Protein AF-A0A838KK24-F1 (afdb_monomer)

Structure (mmCIF, N/CA/C/O backbone):
data_AF-A0A838KK24-F1
#
_entry.id   AF-A0A838KK24-F1
#
loop_
_atom_site.group_PDB
_atom_site.id
_atom_site.type_symbol
_atom_site.label_atom_id
_atom_site.label_alt_id
_atom_site.label_comp_id
_atom_site.label_asym_id
_atom_site.label_entity_id
_atom_site.label_seq_id
_atom_site.pdbx_PDB_ins_code
_atom_site.Cartn_x
_atom_site.Cartn_y
_atom_site.Cartn_z
_atom_site.occupancy
_atom_site.B_iso_or_equiv
_atom_site.auth_seq_id
_atom_site.auth_comp_id
_atom_site.auth_asym_id
_atom_site.auth_atom_id
_atom_site.pdbx_PDB_model_num
ATOM 1 N N . VAL A 1 1 ? 3.166 -9.590 -27.066 1.00 57.69 1 VAL A N 1
ATOM 2 C CA . VAL A 1 1 ? 1.761 -9.631 -26.582 1.00 57.69 1 VAL A CA 1
ATOM 3 C C . VAL A 1 1 ? 1.652 -10.388 -25.255 1.00 57.69 1 VAL A C 1
ATOM 5 O O . VAL A 1 1 ? 1.017 -9.866 -24.346 1.00 57.69 1 VAL A O 1
ATOM 8 N N . GLU A 1 2 ? 2.365 -11.512 -25.090 1.00 58.69 2 GLU A N 1
ATOM 9 C CA . GLU A 1 2 ? 2.436 -12.333 -23.862 1.00 58.69 2 GLU A CA 1
ATOM 10 C C . GLU A 1 2 ? 2.624 -11.555 -22.546 1.00 58.69 2 GLU A C 1
ATOM 12 O O . GLU A 1 2 ? 1.791 -11.672 -21.659 1.00 58.69 2 GLU A O 1
ATOM 17 N N . ARG A 1 3 ? 3.645 -10.686 -22.419 1.00 59.12 3 ARG A N 1
ATOM 18 C CA . ARG A 1 3 ? 3.940 -9.960 -21.158 1.00 59.12 3 ARG A CA 1
ATOM 19 C C . ARG A 1 3 ? 2.826 -9.008 -20.689 1.00 59.12 3 ARG A C 1
ATOM 21 O O . ARG A 1 3 ? 2.764 -8.687 -19.508 1.00 59.12 3 ARG A O 1
ATOM 28 N N . ARG A 1 4 ? 1.924 -8.575 -21.583 1.00 64.00 4 ARG A N 1
ATOM 29 C CA . ARG A 1 4 ? 0.786 -7.703 -21.227 1.00 64.00 4 ARG A CA 1
ATOM 30 C C . ARG A 1 4 ? -0.375 -8.469 -20.584 1.00 64.00 4 ARG A C 1
ATOM 32 O O . ARG A 1 4 ? -1.156 -7.851 -19.870 1.00 64.00 4 ARG A O 1
ATOM 39 N N . ARG A 1 5 ? -0.512 -9.780 -20.822 1.00 75.12 5 ARG A N 1
ATOM 40 C CA . ARG A 1 5 ? -1.609 -10.585 -20.251 1.00 75.12 5 ARG A CA 1
ATOM 41 C C . ARG A 1 5 ? -1.475 -10.769 -18.729 1.00 75.12 5 ARG A C 1
ATOM 43 O O . ARG A 1 5 ? -2.447 -10.456 -18.047 1.00 75.12 5 ARG A O 1
ATOM 50 N N . PRO A 1 6 ? -0.310 -11.167 -18.176 1.00 81.88 6 PRO A N 1
ATOM 51 C CA . PRO A 1 6 ? -0.128 -11.300 -16.730 1.00 81.88 6 PRO A CA 1
ATOM 52 C C . PRO A 1 6 ? -0.362 -9.996 -15.964 1.00 81.88 6 PRO A C 1
ATOM 54 O O . PRO A 1 6 ? -1.043 -10.009 -14.946 1.00 81.88 6 PRO A O 1
ATOM 57 N N . ALA A 1 7 ? 0.137 -8.864 -16.475 1.00 82.88 7 ALA A N 1
ATOM 58 C CA . ALA A 1 7 ? -0.046 -7.562 -15.832 1.00 82.88 7 ALA A CA 1
ATOM 59 C C . ALA A 1 7 ? -1.527 -7.145 -15.769 1.00 82.88 7 ALA A C 1
ATOM 61 O O . ALA A 1 7 ? -1.998 -6.700 -14.727 1.00 82.88 7 ALA A O 1
ATOM 62 N N . ARG A 1 8 ? -2.288 -7.351 -16.855 1.00 87.50 8 ARG A N 1
ATOM 63 C CA . ARG A 1 8 ? -3.737 -7.086 -16.865 1.00 87.50 8 ARG A CA 1
ATOM 64 C C . ARG A 1 8 ? -4.506 -8.007 -15.929 1.00 87.50 8 ARG A C 1
ATOM 66 O O . ARG A 1 8 ? -5.441 -7.555 -15.287 1.00 87.50 8 ARG A O 1
ATOM 73 N N . LEU A 1 9 ? -4.124 -9.283 -15.864 1.00 92.81 9 LEU A N 1
ATOM 74 C CA . LEU A 1 9 ? -4.760 -10.237 -14.960 1.00 92.81 9 LEU A CA 1
ATOM 75 C C . LEU A 1 9 ? -4.520 -9.847 -13.496 1.00 92.81 9 LEU A C 1
ATOM 77 O O . LEU A 1 9 ? -5.454 -9.870 -12.702 1.00 92.81 9 LEU A O 1
ATOM 81 N N . ALA A 1 10 ? -3.290 -9.448 -13.160 1.00 92.75 10 ALA A N 1
ATOM 82 C CA . ALA A 1 10 ? -2.958 -8.956 -11.829 1.00 92.75 10 ALA A CA 1
ATOM 83 C C . ALA A 1 10 ? -3.774 -7.704 -11.480 1.00 92.75 10 ALA A C 1
ATOM 85 O O . ALA A 1 10 ? -4.374 -7.666 -10.411 1.00 92.75 10 ALA A O 1
ATOM 86 N N . GLN A 1 11 ? -3.867 -6.730 -12.393 1.00 95.31 11 GLN A N 1
ATOM 87 C CA . GLN A 1 11 ? -4.677 -5.531 -12.171 1.00 95.31 11 GLN A CA 1
ATOM 88 C C . GLN A 1 11 ? -6.161 -5.867 -11.978 1.00 95.31 11 GLN A C 1
ATOM 90 O O . GLN A 1 11 ? -6.748 -5.457 -10.987 1.00 95.31 11 GLN A O 1
ATOM 95 N N . ALA A 1 12 ? -6.743 -6.699 -12.847 1.00 96.44 12 ALA A N 1
ATOM 96 C CA . ALA A 1 12 ? -8.143 -7.104 -12.730 1.00 96.44 12 ALA A CA 1
ATOM 97 C C . ALA A 1 12 ? -8.442 -7.802 -11.391 1.00 96.44 12 ALA A C 1
ATOM 99 O O . ALA A 1 12 ? -9.500 -7.595 -10.802 1.00 96.44 12 ALA A O 1
ATOM 100 N N . ALA A 1 13 ? -7.507 -8.609 -10.881 1.00 96.88 13 ALA A N 1
ATOM 101 C CA . ALA A 1 13 ? -7.646 -9.212 -9.560 1.00 96.88 13 ALA A CA 1
ATOM 102 C C . ALA A 1 13 ? -7.650 -8.153 -8.442 1.00 96.88 13 ALA A C 1
ATOM 104 O O . ALA A 1 13 ? -8.444 -8.265 -7.509 1.00 96.88 13 ALA A O 1
ATOM 105 N N . LEU A 1 14 ? -6.798 -7.125 -8.531 1.00 97.50 14 LEU A N 1
ATOM 106 C CA . LEU A 1 14 ? -6.774 -6.017 -7.569 1.00 97.50 14 LEU A CA 1
ATOM 107 C C . LEU A 1 14 ? -8.071 -5.199 -7.612 1.00 97.50 14 LEU A C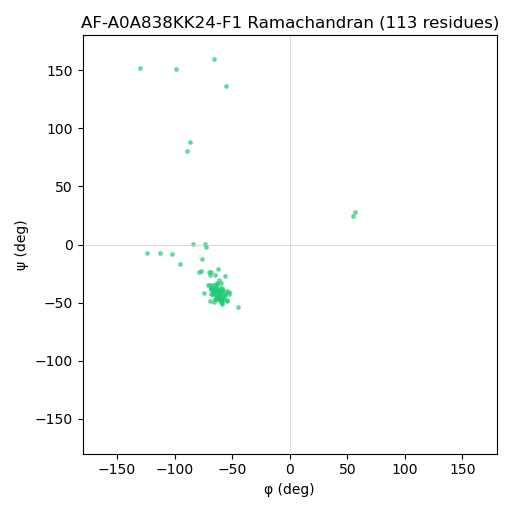 1
ATOM 109 O O . LEU A 1 14 ? -8.617 -4.892 -6.556 1.00 97.50 14 LEU A O 1
ATOM 113 N N . ASP A 1 15 ? -8.609 -4.937 -8.803 1.00 97.69 15 ASP A N 1
ATOM 114 C CA . ASP A 1 15 ? -9.859 -4.190 -8.987 1.00 97.69 15 ASP A CA 1
ATOM 115 C C . ASP A 1 15 ? -11.065 -4.937 -8.375 1.00 97.69 15 ASP A C 1
ATOM 117 O O . ASP A 1 15 ? -11.921 -4.346 -7.704 1.00 97.69 15 ASP A O 1
ATOM 121 N N . VAL A 1 16 ? -11.112 -6.266 -8.539 1.00 98.19 16 VAL A N 1
ATOM 122 C CA . VAL A 1 16 ? -12.116 -7.121 -7.883 1.00 98.19 16 VAL A CA 1
ATOM 123 C C . VAL A 1 16 ? -11.963 -7.063 -6.365 1.00 98.19 16 VAL A C 1
ATOM 125 O O . VAL A 1 16 ? -12.953 -6.887 -5.656 1.00 98.19 16 VAL A O 1
ATOM 128 N N . TRP A 1 17 ? -10.736 -7.170 -5.847 1.00 97.56 17 TRP A N 1
ATOM 129 C CA . TRP A 1 17 ? -10.493 -7.074 -4.407 1.00 97.56 17 TRP A CA 1
ATOM 130 C C . TRP A 1 17 ? -10.884 -5.714 -3.834 1.00 97.56 17 TRP A C 1
ATOM 132 O O . TRP A 1 17 ? -11.469 -5.668 -2.753 1.00 97.56 17 TRP A O 1
ATOM 142 N N . GLN A 1 18 ? -10.630 -4.622 -4.554 1.00 97.38 18 GLN A N 1
ATOM 143 C CA . GLN A 1 18 ? -11.099 -3.298 -4.159 1.00 97.38 18 GLN A CA 1
ATOM 144 C C . GLN A 1 18 ? -12.626 -3.270 -4.036 1.00 97.38 18 GLN A C 1
ATOM 146 O O . GLN A 1 18 ? -13.147 -2.877 -2.995 1.00 97.38 18 GLN A O 1
ATOM 151 N N . SER A 1 19 ? -13.332 -3.790 -5.044 1.00 98.06 19 SER A N 1
ATOM 152 C CA . SER A 1 19 ? -14.799 -3.871 -5.039 1.00 98.06 19 SER A CA 1
ATOM 153 C C . SER A 1 19 ? -15.330 -4.688 -3.852 1.00 98.06 19 SER A C 1
ATOM 155 O O . SER A 1 19 ? -16.313 -4.311 -3.216 1.00 98.06 19 SER A O 1
ATOM 157 N N . VAL A 1 20 ? -14.659 -5.792 -3.502 1.00 97.25 20 VAL A N 1
ATOM 158 C CA . VAL A 1 20 ? -14.999 -6.596 -2.317 1.00 97.25 20 VAL A CA 1
ATOM 159 C C . VAL A 1 20 ? -14.827 -5.791 -1.027 1.00 97.25 20 VAL A C 1
ATOM 161 O O . VAL A 1 20 ? -15.707 -5.834 -0.167 1.00 97.25 20 VAL A O 1
ATOM 164 N N . LEU A 1 21 ? -13.728 -5.047 -0.876 1.00 96.81 21 LEU A N 1
ATOM 165 C CA . LEU A 1 21 ? -13.486 -4.218 0.311 1.00 96.81 21 LEU A CA 1
ATOM 166 C C . LEU A 1 21 ? -14.505 -3.078 0.431 1.00 96.81 21 LEU A C 1
ATOM 168 O O . LEU A 1 21 ? -14.974 -2.793 1.533 1.00 96.81 21 LEU A O 1
ATOM 172 N N . ASP A 1 22 ? -14.903 -2.482 -0.691 1.00 96.44 22 ASP A N 1
ATOM 173 C CA . ASP A 1 22 ? -15.924 -1.434 -0.726 1.00 96.44 22 ASP A CA 1
ATOM 174 C C . ASP A 1 22 ? -17.296 -1.966 -0.283 1.00 96.44 22 ASP A C 1
ATOM 176 O O . ASP A 1 22 ? -17.986 -1.325 0.510 1.00 96.44 22 ASP A O 1
ATOM 180 N N . LEU A 1 23 ? -17.664 -3.184 -0.696 1.00 96.69 23 LEU A N 1
ATOM 181 C CA . LEU A 1 23 ? -18.874 -3.856 -0.212 1.00 96.69 23 LEU A CA 1
ATOM 182 C C . LEU A 1 23 ? -18.798 -4.200 1.285 1.00 96.69 23 LEU A C 1
ATOM 184 O O . LEU A 1 23 ? -19.799 -4.103 1.999 1.00 96.69 23 LEU A O 1
ATOM 188 N N . GLN A 1 24 ? -17.618 -4.587 1.778 1.00 96.81 24 GLN A N 1
ATOM 189 C CA . GLN A 1 24 ? -17.412 -4.928 3.188 1.00 96.81 24 GLN A CA 1
ATOM 190 C C . GLN A 1 24 ? -17.519 -3.724 4.126 1.00 96.81 24 GLN A C 1
ATOM 192 O O . GLN A 1 24 ? -17.869 -3.930 5.288 1.00 96.81 24 GLN A O 1
ATOM 197 N N . LEU A 1 25 ? -17.301 -2.489 3.654 1.00 94.56 25 LEU A N 1
ATOM 198 C CA . LEU A 1 25 ? -17.468 -1.281 4.478 1.00 94.56 25 LEU A CA 1
ATOM 199 C C . LEU A 1 25 ? -18.864 -1.162 5.101 1.00 94.56 25 LEU A C 1
ATOM 201 O O . LEU A 1 25 ? -19.005 -0.573 6.168 1.00 94.56 25 LEU A O 1
ATOM 205 N N . ARG A 1 26 ? -19.896 -1.740 4.473 1.00 95.25 26 ARG A N 1
ATOM 206 C CA . ARG A 1 26 ? -21.257 -1.762 5.028 1.00 95.25 26 ARG A CA 1
ATOM 207 C C . ARG A 1 26 ? -21.401 -2.679 6.249 1.00 95.25 26 ARG A C 1
ATOM 209 O O . ARG A 1 26 ? -22.326 -2.498 7.035 1.00 95.25 26 ARG A O 1
ATOM 216 N N . TYR A 1 27 ? -20.526 -3.672 6.388 1.00 95.31 27 TYR A N 1
ATOM 217 C CA . TYR A 1 27 ? -20.689 -4.778 7.337 1.00 95.31 27 TYR A CA 1
ATOM 218 C C . TYR A 1 27 ? -19.511 -4.947 8.301 1.00 95.31 27 TYR A C 1
ATOM 220 O O . TYR A 1 27 ? -19.585 -5.776 9.207 1.00 95.31 27 TYR A O 1
ATOM 228 N N . ARG A 1 28 ? -18.416 -4.203 8.114 1.00 94.12 28 ARG A N 1
ATOM 229 C CA . ARG A 1 28 ? -17.210 -4.280 8.946 1.00 94.12 28 ARG A CA 1
ATOM 230 C C . ARG A 1 28 ? -16.761 -2.899 9.420 1.00 94.12 28 ARG A C 1
ATOM 232 O O . ARG A 1 28 ? -16.967 -1.920 8.705 1.00 94.12 28 ARG A O 1
ATOM 239 N N . PRO A 1 29 ? -16.095 -2.813 10.588 1.00 91.81 29 PRO A N 1
ATOM 240 C CA . PRO A 1 29 ? -15.487 -1.570 11.046 1.00 91.81 29 PRO A CA 1
ATOM 241 C C . PRO A 1 29 ? -14.510 -1.000 10.001 1.00 91.81 29 PRO A C 1
ATOM 243 O O . PRO A 1 29 ? -13.686 -1.761 9.481 1.00 91.81 29 PRO A O 1
ATOM 246 N N . PRO A 1 30 ? -14.527 0.322 9.735 1.00 92.56 30 PRO A N 1
ATOM 247 C CA . PRO A 1 30 ? -13.656 0.944 8.737 1.00 92.56 30 PRO A CA 1
ATOM 248 C C . PRO A 1 30 ? -12.170 0.623 8.925 1.00 92.56 30 PRO A C 1
ATOM 250 O O . PRO A 1 30 ? -11.494 0.297 7.957 1.00 92.56 30 PRO A O 1
ATOM 253 N N . ALA A 1 31 ? -11.682 0.606 10.169 1.00 89.38 31 ALA A N 1
ATOM 254 C CA . ALA A 1 31 ? -10.285 0.299 10.474 1.00 89.38 31 ALA A CA 1
ATOM 255 C C . ALA A 1 31 ? -9.856 -1.112 10.028 1.00 89.38 31 ALA A C 1
ATOM 257 O O . ALA A 1 31 ? -8.753 -1.290 9.518 1.00 89.38 31 ALA A O 1
ATOM 258 N N . GLN A 1 32 ? -10.737 -2.115 10.146 1.00 89.69 32 GLN A N 1
ATOM 259 C CA . GLN A 1 32 ? -10.440 -3.472 9.669 1.00 89.69 32 GLN A CA 1
ATOM 260 C C . GLN A 1 32 ? -10.354 -3.517 8.139 1.00 89.69 32 GLN A C 1
ATOM 262 O O . GLN A 1 32 ? -9.498 -4.203 7.579 1.00 89.69 32 GLN A O 1
ATOM 267 N N . VAL A 1 33 ? -11.226 -2.770 7.456 1.00 95.19 33 VAL A N 1
ATOM 268 C CA . VAL A 1 33 ? -11.182 -2.644 5.993 1.00 95.19 33 VAL A CA 1
ATOM 269 C C . VAL A 1 33 ? -9.937 -1.874 5.552 1.00 95.19 33 VAL A C 1
ATOM 271 O O . VAL A 1 33 ? -9.320 -2.231 4.552 1.00 95.19 33 VAL A O 1
ATOM 274 N N . ASP A 1 34 ? -9.516 -0.865 6.309 1.00 95.31 34 ASP A N 1
ATOM 275 C CA . ASP A 1 34 ? -8.340 -0.060 5.987 1.00 95.31 34 ASP A CA 1
ATOM 276 C C . ASP A 1 34 ? -7.025 -0.845 6.133 1.00 95.31 34 ASP A C 1
ATOM 278 O O . ASP A 1 34 ? -6.151 -0.712 5.278 1.00 95.31 34 ASP A O 1
ATOM 282 N N . VAL A 1 35 ? -6.904 -1.764 7.100 1.00 93.44 35 VAL A N 1
ATOM 283 C CA . VAL A 1 35 ? -5.768 -2.713 7.156 1.00 93.44 35 VAL A CA 1
ATOM 284 C C . VAL A 1 35 ? -5.735 -3.613 5.912 1.00 93.44 35 VAL A C 1
ATOM 286 O O . VAL A 1 35 ? -4.680 -3.822 5.308 1.00 93.44 35 VAL A O 1
ATOM 289 N N . ALA A 1 36 ? -6.893 -4.106 5.464 1.00 95.12 36 ALA A N 1
ATOM 290 C CA . ALA A 1 36 ? -6.976 -4.891 4.234 1.00 95.12 36 ALA A CA 1
ATOM 291 C C . ALA A 1 36 ? -6.655 -4.051 2.980 1.00 95.12 36 ALA A C 1
ATOM 293 O O . ALA A 1 36 ? -6.011 -4.547 2.051 1.00 95.12 36 ALA A O 1
ATOM 294 N N . ARG A 1 37 ? -7.031 -2.765 2.964 1.00 97.19 37 ARG A N 1
ATOM 295 C CA . ARG A 1 37 ? -6.649 -1.821 1.903 1.00 97.19 37 ARG A CA 1
ATOM 296 C C . 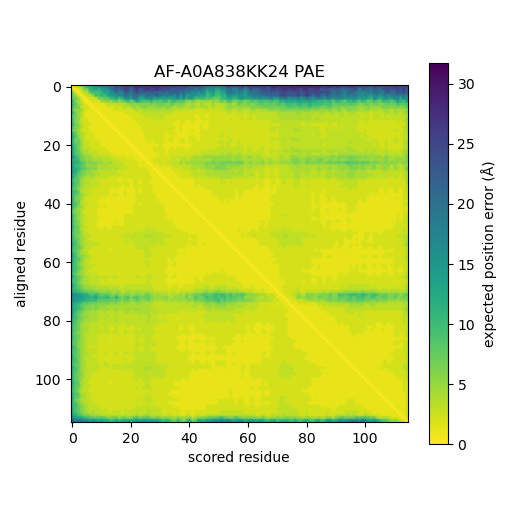ARG A 1 37 ? -5.151 -1.524 1.907 1.00 97.19 37 ARG A C 1
ATOM 298 O O . ARG A 1 37 ? -4.579 -1.472 0.823 1.00 97.19 37 ARG A O 1
ATOM 305 N N . LEU A 1 38 ? -4.495 -1.405 3.067 1.00 96.69 38 LEU A N 1
ATOM 306 C CA . LEU A 1 38 ? -3.027 -1.321 3.129 1.00 96.69 38 LEU A CA 1
ATOM 307 C C . LEU A 1 38 ? -2.404 -2.519 2.410 1.00 96.69 38 LEU A C 1
ATOM 309 O O . LEU A 1 38 ? -1.564 -2.343 1.528 1.00 96.69 38 LEU A O 1
ATOM 313 N N . HIS A 1 39 ? -2.869 -3.736 2.711 1.00 97.06 39 HIS A N 1
ATOM 314 C CA . HIS A 1 39 ? -2.378 -4.936 2.038 1.00 97.06 39 HIS A CA 1
ATOM 315 C C . HIS A 1 39 ? -2.627 -4.889 0.522 1.00 97.06 39 HIS A C 1
ATOM 317 O O . HIS A 1 39 ? -1.698 -5.146 -0.246 1.00 97.06 39 HIS A O 1
ATOM 323 N N . LEU A 1 40 ? -3.831 -4.514 0.075 1.00 97.94 40 LEU A N 1
ATOM 324 C CA . LEU A 1 40 ? -4.153 -4.360 -1.349 1.00 97.94 40 LEU A CA 1
ATOM 325 C C . LEU A 1 40 ? -3.175 -3.407 -2.054 1.00 97.94 40 LEU A C 1
ATOM 327 O O . LEU A 1 40 ? -2.608 -3.754 -3.092 1.00 97.94 40 LEU A O 1
ATOM 331 N N . TRP A 1 41 ? -2.913 -2.244 -1.461 1.00 98.44 41 TRP A N 1
ATOM 332 C CA . TRP A 1 41 ? -2.025 -1.242 -2.045 1.00 98.44 41 TRP A CA 1
ATOM 333 C C . TRP A 1 41 ? -0.553 -1.668 -2.063 1.00 98.44 41 TRP A C 1
ATOM 335 O O . TRP A 1 41 ? 0.166 -1.297 -2.991 1.00 98.44 41 TRP A O 1
ATOM 345 N N . THR A 1 42 ? -0.106 -2.543 -1.149 1.00 98.50 42 THR A N 1
ATOM 346 C CA . THR A 1 42 ? 1.220 -3.176 -1.296 1.00 98.50 42 THR A CA 1
ATOM 347 C C . THR A 1 42 ? 1.309 -4.053 -2.546 1.00 98.50 42 THR A C 1
ATOM 349 O O . THR A 1 42 ? 2.357 -4.104 -3.190 1.00 98.50 42 THR A O 1
ATOM 352 N N . GLN A 1 43 ? 0.217 -4.720 -2.934 1.00 98.31 43 GLN A N 1
ATOM 353 C CA . GLN A 1 43 ? 0.178 -5.524 -4.156 1.00 98.31 43 GLN A CA 1
ATOM 354 C C . GLN A 1 43 ? 0.110 -4.637 -5.402 1.00 98.31 43 GLN A C 1
ATOM 356 O O . GLN A 1 43 ? 0.843 -4.886 -6.360 1.00 98.31 43 GLN A O 1
ATOM 361 N N . GLN A 1 44 ? -0.691 -3.567 -5.363 1.00 98.50 44 GLN A N 1
ATOM 362 C CA . GLN A 1 44 ? -0.757 -2.568 -6.433 1.00 98.50 44 GLN A CA 1
ATOM 363 C C . GLN A 1 44 ? 0.620 -1.953 -6.712 1.00 98.50 44 GLN A C 1
ATOM 365 O O . GLN A 1 44 ? 1.055 -1.925 -7.862 1.00 98.50 44 GLN A O 1
ATOM 370 N N . LEU A 1 45 ? 1.353 -1.545 -5.669 1.00 98.56 45 LEU A N 1
ATOM 371 C CA . LEU A 1 45 ? 2.707 -1.002 -5.809 1.00 98.56 45 LEU A CA 1
ATOM 372 C C . LEU A 1 45 ? 3.634 -1.988 -6.532 1.00 98.56 45 LEU A C 1
ATOM 374 O O . LEU A 1 45 ? 4.356 -1.600 -7.448 1.00 98.56 45 LEU A O 1
ATOM 378 N N . ARG A 1 46 ? 3.578 -3.280 -6.187 1.00 98.38 46 ARG A N 1
ATOM 379 C CA . ARG A 1 46 ? 4.391 -4.323 -6.837 1.00 98.38 46 ARG A CA 1
ATOM 380 C C . ARG A 1 46 ? 4.042 -4.504 -8.315 1.00 98.38 46 ARG A C 1
ATOM 382 O O . ARG A 1 46 ? 4.950 -4.675 -9.126 1.00 98.38 46 ARG A O 1
ATOM 389 N N . VAL A 1 47 ? 2.756 -4.456 -8.669 1.00 97.75 47 VAL A N 1
ATOM 390 C CA . VAL A 1 47 ? 2.302 -4.523 -10.069 1.00 97.75 47 VAL A CA 1
ATOM 391 C C . VAL A 1 47 ? 2.820 -3.321 -10.864 1.00 97.75 47 VAL A C 1
ATOM 393 O O . VAL A 1 47 ? 3.367 -3.502 -11.952 1.00 97.75 47 VAL A O 1
ATOM 396 N N . LEU A 1 48 ? 2.727 -2.115 -10.300 1.00 98.12 48 LEU A N 1
ATOM 397 C CA . LEU A 1 48 ? 3.195 -0.879 -10.937 1.00 98.12 48 LEU A CA 1
ATOM 398 C C . LEU A 1 48 ? 4.723 -0.853 -11.086 1.00 98.12 48 LEU A C 1
ATOM 400 O O . LEU A 1 48 ? 5.242 -0.520 -12.151 1.00 98.12 48 LEU A O 1
ATOM 404 N N . ALA A 1 49 ? 5.455 -1.306 -10.066 1.00 97.94 49 ALA A N 1
ATOM 405 C CA . ALA A 1 49 ? 6.909 -1.423 -10.115 1.00 97.94 49 ALA A CA 1
ATOM 406 C C . ALA A 1 49 ? 7.373 -2.420 -11.189 1.00 97.94 49 ALA A C 1
ATOM 408 O O . ALA A 1 49 ? 8.306 -2.125 -11.936 1.00 97.94 49 ALA A O 1
ATOM 409 N N . ALA A 1 50 ? 6.698 -3.569 -11.321 1.00 96.62 50 ALA A N 1
ATOM 410 C CA . ALA A 1 50 ? 6.977 -4.545 -12.378 1.00 96.62 50 ALA A CA 1
ATOM 411 C C . ALA A 1 50 ? 6.673 -4.005 -13.789 1.00 96.62 50 ALA A C 1
ATOM 413 O O . ALA A 1 50 ? 7.276 -4.450 -14.766 1.00 96.62 50 ALA A O 1
ATOM 414 N N . ALA A 1 51 ? 5.758 -3.039 -13.900 1.00 95.69 51 ALA A N 1
ATOM 415 C CA . ALA A 1 51 ? 5.462 -2.319 -15.135 1.00 95.69 51 ALA A CA 1
ATOM 416 C C . ALA A 1 51 ? 6.415 -1.137 -15.404 1.00 95.69 51 ALA A C 1
ATOM 418 O O . ALA A 1 51 ? 6.267 -0.473 -16.428 1.00 95.69 51 ALA A O 1
ATOM 419 N N . HIS A 1 52 ? 7.391 -0.885 -14.522 1.00 96.31 52 HIS A N 1
ATOM 420 C CA . HIS A 1 52 ? 8.265 0.293 -14.543 1.00 96.31 52 HIS A CA 1
ATOM 421 C C . HIS A 1 52 ? 7.507 1.634 -14.505 1.00 96.31 52 HIS A C 1
ATOM 423 O O . HIS A 1 52 ? 8.006 2.651 -14.988 1.00 96.31 52 HIS A O 1
ATOM 429 N N . ASP A 1 53 ? 6.313 1.650 -13.912 1.00 97.56 53 ASP A N 1
ATOM 430 C CA . ASP A 1 53 ? 5.489 2.849 -13.783 1.00 97.56 53 ASP A CA 1
ATOM 431 C C . ASP A 1 53 ? 5.864 3.626 -12.515 1.00 97.56 53 ASP A C 1
ATOM 433 O O . ASP A 1 53 ? 5.303 3.414 -11.440 1.00 97.56 53 ASP A O 1
ATOM 437 N N . LEU A 1 54 ? 6.847 4.525 -12.635 1.00 97.94 54 LEU A N 1
ATOM 438 C CA . LEU A 1 54 ? 7.284 5.369 -11.519 1.00 97.94 54 LEU A CA 1
ATOM 439 C C . LEU A 1 54 ? 6.150 6.265 -10.999 1.00 97.94 54 LEU A C 1
ATOM 441 O O . LEU A 1 54 ? 6.007 6.403 -9.789 1.00 97.94 54 LEU A O 1
ATOM 445 N N . GLY A 1 55 ? 5.335 6.844 -11.887 1.00 98.31 55 GLY A N 1
ATOM 446 C CA . GLY A 1 55 ? 4.224 7.711 -11.487 1.00 98.31 55 GLY A CA 1
ATOM 447 C C . GLY A 1 55 ? 3.179 6.945 -10.678 1.00 98.31 55 GLY A C 1
ATOM 448 O O . GLY A 1 55 ? 2.776 7.387 -9.600 1.00 98.31 55 GLY A O 1
ATOM 449 N N . GLY A 1 56 ? 2.814 5.753 -11.152 1.00 98.19 56 GLY A N 1
ATOM 450 C CA . GLY A 1 56 ? 1.943 4.835 -10.431 1.00 98.19 56 GLY A CA 1
ATOM 451 C C . GLY A 1 56 ? 2.529 4.402 -9.086 1.00 98.19 56 GLY A C 1
ATOM 452 O O . GLY A 1 56 ? 1.825 4.429 -8.078 1.00 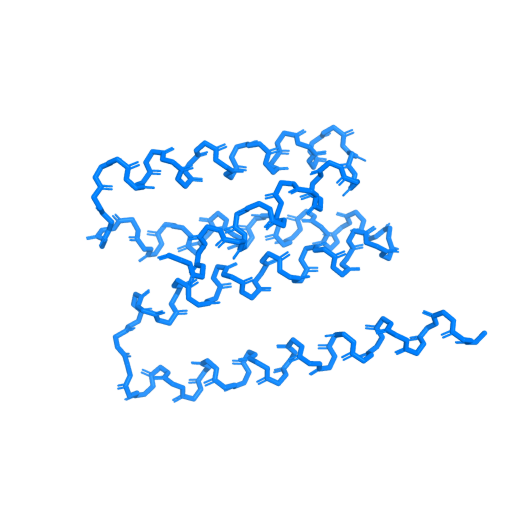98.19 56 GLY A O 1
ATOM 453 N N . VAL A 1 57 ? 3.812 4.033 -9.035 1.00 98.62 57 VAL A N 1
ATOM 454 C CA . VAL A 1 57 ? 4.483 3.639 -7.784 1.00 98.62 57 VAL A CA 1
ATOM 455 C C . VAL A 1 57 ? 4.482 4.780 -6.763 1.00 98.62 57 VAL A C 1
ATOM 457 O O . VAL A 1 57 ? 4.163 4.538 -5.599 1.00 98.62 57 VAL A O 1
ATOM 460 N N . THR A 1 58 ? 4.763 6.015 -7.183 1.00 98.56 58 THR A N 1
ATOM 461 C CA . THR A 1 58 ? 4.684 7.196 -6.310 1.00 98.56 58 THR A CA 1
ATOM 462 C C . THR A 1 58 ? 3.267 7.401 -5.775 1.00 98.56 58 THR A C 1
ATOM 464 O O . THR A 1 58 ? 3.088 7.591 -4.573 1.00 98.56 58 THR A O 1
ATOM 467 N N . GLY A 1 59 ? 2.247 7.295 -6.635 1.00 98.50 59 GLY A N 1
ATOM 468 C CA . GLY A 1 59 ? 0.844 7.392 -6.219 1.00 98.50 59 GLY A CA 1
ATOM 469 C C . GLY A 1 59 ? 0.423 6.286 -5.244 1.00 98.50 59 GLY A C 1
ATOM 470 O O . GLY A 1 59 ? -0.260 6.552 -4.253 1.00 98.50 59 GLY A O 1
ATOM 471 N N . ALA A 1 60 ? 0.874 5.051 -5.472 1.00 98.50 60 ALA A N 1
ATOM 472 C CA . ALA A 1 60 ? 0.628 3.933 -4.567 1.00 98.50 60 ALA A CA 1
ATOM 473 C C . ALA A 1 60 ? 1.314 4.129 -3.205 1.00 98.50 60 ALA A C 1
ATOM 475 O O . ALA A 1 60 ? 0.702 3.854 -2.174 1.00 98.50 60 ALA A O 1
ATOM 476 N N . GLY A 1 61 ? 2.548 4.645 -3.188 1.00 98.50 61 GLY A N 1
ATOM 477 C CA . GLY A 1 61 ? 3.262 5.006 -1.960 1.00 98.50 61 GLY A CA 1
ATOM 478 C C . GLY A 1 61 ? 2.515 6.060 -1.141 1.00 98.50 61 GLY A C 1
ATOM 479 O O . GLY A 1 61 ? 2.244 5.836 0.035 1.00 98.50 61 GLY A O 1
ATOM 480 N N . ALA A 1 62 ? 2.088 7.153 -1.779 1.00 98.38 62 ALA A N 1
ATOM 481 C CA . ALA A 1 62 ? 1.280 8.185 -1.123 1.00 98.38 62 ALA A CA 1
ATOM 482 C C . ALA A 1 62 ? -0.051 7.630 -0.583 1.00 98.38 62 ALA A C 1
ATOM 484 O O . ALA A 1 62 ? -0.465 7.951 0.529 1.00 98.38 62 ALA A O 1
ATOM 485 N N . THR A 1 63 ? -0.700 6.736 -1.334 1.00 98.38 63 THR A N 1
ATOM 486 C CA . THR A 1 63 ? -1.952 6.107 -0.890 1.00 98.38 63 THR A CA 1
ATOM 487 C C . THR A 1 63 ? -1.750 5.223 0.345 1.00 98.38 63 THR A C 1
ATOM 489 O O . THR A 1 63 ? -2.597 5.219 1.238 1.00 98.38 63 THR A O 1
ATOM 492 N N . LEU A 1 64 ? -0.625 4.505 0.444 1.00 98.31 64 LEU A N 1
ATOM 493 C CA . LEU A 1 64 ? -0.283 3.735 1.645 1.00 98.31 64 LEU A CA 1
ATOM 494 C C . LEU A 1 64 ? -0.131 4.639 2.879 1.00 98.31 64 LEU A C 1
ATOM 496 O O . LEU A 1 64 ? -0.648 4.297 3.942 1.00 98.31 64 LEU A O 1
ATOM 500 N N . GLU A 1 65 ? 0.523 5.795 2.737 1.00 97.50 65 GLU A N 1
ATOM 501 C CA . GLU A 1 65 ? 0.663 6.774 3.825 1.00 97.50 65 GLU A CA 1
ATOM 502 C C . GLU A 1 65 ? -0.703 7.327 4.267 1.00 97.50 65 GLU A C 1
ATOM 504 O O . GLU A 1 65 ? -1.007 7.342 5.460 1.00 97.50 65 GLU A O 1
ATOM 509 N N . TRP A 1 66 ? -1.584 7.666 3.319 1.00 97.44 66 TRP A N 1
ATOM 510 C CA . TRP A 1 66 ? -2.940 8.135 3.632 1.00 97.44 66 TRP A CA 1
ATOM 511 C C . TRP A 1 66 ? -3.796 7.093 4.355 1.00 97.44 66 TRP A C 1
ATOM 513 O O . TRP A 1 66 ? -4.566 7.433 5.254 1.00 97.44 66 TRP A O 1
ATOM 523 N N . ILE A 1 67 ? -3.697 5.813 3.983 1.00 96.06 67 ILE A N 1
ATOM 524 C CA . ILE A 1 67 ? -4.443 4.758 4.685 1.00 96.06 67 ILE A CA 1
ATOM 525 C C . ILE A 1 67 ? -3.854 4.523 6.083 1.00 96.06 67 ILE A C 1
ATOM 527 O O . ILE A 1 67 ? -4.613 4.291 7.025 1.00 96.06 67 ILE A O 1
ATOM 531 N N . ARG A 1 68 ? -2.531 4.642 6.260 1.00 95.38 68 ARG A N 1
ATOM 532 C CA . ARG A 1 68 ? -1.889 4.556 7.582 1.00 95.38 68 ARG A CA 1
ATOM 533 C C . ARG A 1 68 ? -2.458 5.577 8.566 1.00 95.38 68 ARG A C 1
ATOM 535 O O . ARG A 1 68 ? -2.727 5.228 9.718 1.00 95.38 68 ARG A O 1
ATOM 542 N N . ASP A 1 69 ? -2.702 6.807 8.126 1.00 94.31 69 ASP A N 1
ATOM 543 C CA . ASP A 1 69 ? -3.283 7.843 8.991 1.00 94.31 69 ASP A CA 1
ATOM 544 C C . ASP A 1 69 ? -4.682 7.457 9.496 1.00 94.31 69 ASP A C 1
ATOM 546 O O . ASP A 1 69 ? -5.052 7.766 10.628 1.00 94.31 69 ASP A O 1
ATOM 550 N N . ARG A 1 70 ? -5.433 6.681 8.707 1.00 93.19 70 ARG A N 1
ATOM 551 C CA . ARG A 1 70 ? -6.777 6.203 9.064 1.00 93.19 70 ARG A CA 1
ATOM 552 C C . ARG A 1 70 ? -6.782 5.042 10.059 1.00 93.19 70 ARG A C 1
ATOM 554 O O . ARG A 1 70 ? -7.784 4.853 10.744 1.00 93.19 7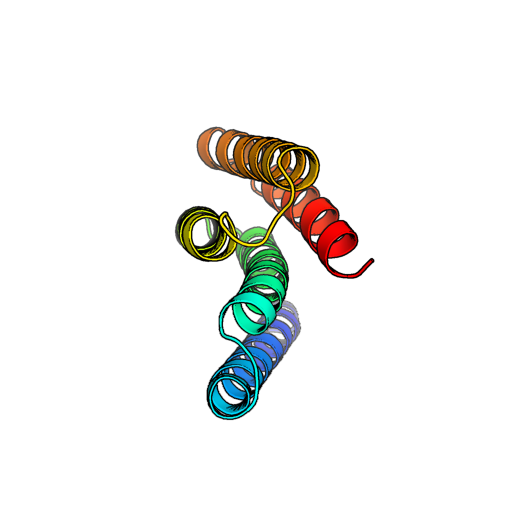0 ARG A O 1
ATOM 561 N N . VAL A 1 71 ? -5.691 4.278 10.162 1.00 90.62 71 VAL A N 1
ATOM 562 C CA . VAL A 1 71 ? -5.580 3.134 11.096 1.00 90.62 71 VAL A CA 1
ATOM 563 C C . VAL A 1 71 ? -4.769 3.446 12.353 1.00 90.62 71 VAL A C 1
ATOM 565 O O . VAL A 1 71 ? -4.774 2.656 13.293 1.00 90.62 71 VAL A O 1
ATOM 568 N N . THR A 1 72 ? -4.123 4.611 12.417 1.00 83.38 72 THR A N 1
ATOM 569 C CA . THR A 1 72 ? -3.234 5.014 13.519 1.00 83.38 72 THR A CA 1
ATOM 570 C C . THR A 1 72 ? -3.884 4.894 14.905 1.00 83.38 72 THR A C 1
ATOM 572 O O . THR A 1 72 ? -3.271 4.356 15.818 1.00 83.38 72 THR A O 1
ATOM 575 N N . GLY A 1 73 ? -5.147 5.302 15.065 1.00 83.62 73 GLY A N 1
ATOM 576 C CA . GLY A 1 73 ? -5.856 5.216 16.353 1.00 83.62 73 GLY A CA 1
ATOM 577 C C . GLY A 1 73 ? -6.277 3.803 16.780 1.00 83.62 73 GLY A C 1
ATOM 578 O O . GLY A 1 73 ? -6.877 3.644 17.838 1.00 83.62 73 GLY A O 1
ATOM 579 N N . THR A 1 74 ? -6.010 2.789 15.955 1.00 86.62 74 THR A N 1
ATOM 580 C CA . THR A 1 74 ? -6.408 1.391 16.204 1.00 86.62 74 THR A CA 1
ATOM 581 C C . THR A 1 74 ? -5.235 0.450 16.449 1.00 86.62 74 THR A C 1
ATOM 583 O O . THR A 1 74 ? -5.451 -0.703 16.809 1.00 86.62 74 THR A O 1
ATOM 586 N N . LEU A 1 75 ? -4.010 0.942 16.268 1.00 89.62 75 LEU A N 1
ATOM 587 C CA . LEU A 1 75 ? -2.776 0.195 16.471 1.00 89.62 75 LEU A CA 1
ATOM 588 C C . LEU A 1 75 ? -2.184 0.517 17.844 1.00 89.62 75 LEU A C 1
ATOM 590 O O . LEU A 1 75 ? -2.330 1.625 18.362 1.00 89.62 75 LEU A O 1
ATOM 594 N N . THR A 1 76 ? -1.459 -0.435 18.422 1.00 93.19 76 THR A N 1
ATOM 595 C CA . THR A 1 76 ? -0.563 -0.132 19.540 1.00 93.19 76 THR A CA 1
ATOM 596 C C . THR A 1 76 ? 0.581 0.776 19.078 1.00 93.19 76 THR A C 1
ATOM 598 O O . THR A 1 76 ? 0.937 0.813 17.899 1.00 93.19 76 THR A O 1
ATOM 601 N N . VAL A 1 77 ? 1.226 1.472 20.020 1.00 93.81 77 VAL A N 1
ATOM 602 C CA . VAL A 1 77 ? 2.385 2.337 19.723 1.00 93.81 77 VAL A CA 1
ATOM 603 C C . VAL A 1 77 ? 3.492 1.567 18.990 1.00 93.81 77 VAL A C 1
ATOM 605 O O . VAL A 1 77 ? 4.084 2.087 18.048 1.00 93.81 77 VAL A O 1
ATOM 608 N N . ALA A 1 78 ? 3.747 0.316 19.384 1.00 94.44 78 ALA A N 1
ATOM 609 C CA . ALA A 1 78 ? 4.765 -0.524 18.757 1.00 94.44 78 ALA A CA 1
ATOM 610 C C . ALA A 1 78 ? 4.396 -0.907 17.311 1.00 94.44 78 ALA A C 1
ATOM 612 O O . ALA A 1 78 ? 5.243 -0.848 16.421 1.00 94.44 78 ALA A O 1
ATOM 613 N N . GLU A 1 79 ? 3.134 -1.260 17.056 1.00 93.25 79 GLU A N 1
ATOM 614 C CA . GLU A 1 79 ? 2.650 -1.568 15.703 1.00 93.25 79 GLU A CA 1
ATOM 615 C C . GLU A 1 79 ? 2.675 -0.340 14.795 1.00 93.25 79 GLU A C 1
ATOM 617 O O . GLU A 1 79 ? 3.063 -0.442 13.631 1.00 93.25 79 GLU A O 1
ATOM 622 N N . GLN A 1 80 ? 2.315 0.827 15.331 1.00 94.00 80 GLN A N 1
ATOM 623 C CA . GLN A 1 80 ? 2.390 2.082 14.597 1.00 94.00 80 GLN A CA 1
ATOM 624 C C . GLN A 1 80 ? 3.840 2.416 14.215 1.00 94.00 80 GLN A C 1
ATOM 626 O O . GLN A 1 80 ? 4.109 2.750 13.064 1.00 94.00 80 GLN A O 1
ATOM 631 N N . GLN A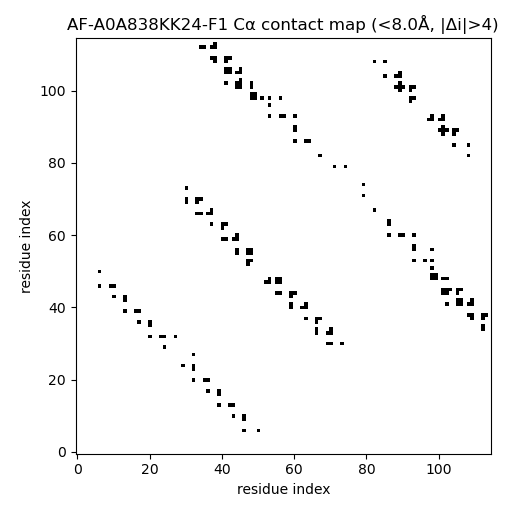 1 81 ? 4.790 2.271 15.143 1.00 95.44 81 GLN A N 1
ATOM 632 C CA . GLN A 1 81 ? 6.211 2.509 14.871 1.00 95.44 81 GLN A CA 1
ATOM 633 C C . GLN A 1 81 ? 6.784 1.546 13.817 1.00 95.44 81 GLN A C 1
ATOM 635 O O . GLN A 1 81 ? 7.560 1.977 12.960 1.00 95.44 81 GLN A O 1
ATOM 640 N N . ASP A 1 82 ? 6.398 0.265 13.850 1.00 95.38 82 ASP A N 1
ATOM 641 C CA . ASP A 1 82 ? 6.793 -0.718 12.829 1.00 95.38 82 ASP A CA 1
ATOM 642 C C . ASP A 1 82 ? 6.221 -0.349 11.450 1.00 95.38 82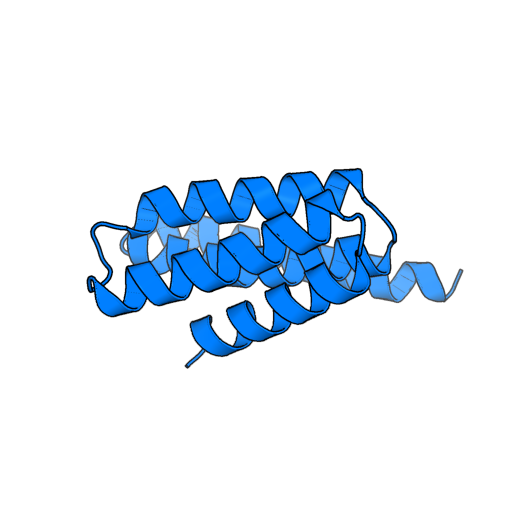 ASP A C 1
ATOM 644 O O . ASP A 1 82 ? 6.962 -0.318 10.463 1.00 95.38 82 ASP A O 1
ATOM 648 N N . LEU A 1 83 ? 4.930 0.001 11.376 1.00 95.75 83 LEU A N 1
ATOM 649 C CA . LEU A 1 83 ? 4.295 0.449 10.134 1.00 95.75 83 LEU A CA 1
ATOM 650 C C . LEU A 1 83 ? 4.990 1.698 9.570 1.00 95.75 83 LEU A C 1
ATOM 652 O O . LEU A 1 83 ? 5.323 1.737 8.385 1.00 95.75 83 LEU A O 1
ATOM 656 N N . ASP A 1 84 ? 5.287 2.677 10.422 1.00 97.19 84 ASP A N 1
ATOM 657 C CA . ASP A 1 84 ? 5.967 3.918 10.048 1.00 97.19 84 ASP A CA 1
ATOM 658 C C . ASP A 1 84 ? 7.389 3.693 9.540 1.00 97.19 84 ASP A C 1
ATOM 660 O O . ASP A 1 84 ? 7.836 4.351 8.599 1.00 97.19 84 ASP A O 1
ATOM 664 N N . GLY A 1 85 ? 8.128 2.768 10.156 1.00 98.06 85 GLY A N 1
ATOM 665 C CA . GLY A 1 85 ? 9.438 2.344 9.666 1.00 98.06 85 GLY A CA 1
ATOM 666 C C . GLY A 1 85 ? 9.345 1.779 8.250 1.00 98.06 85 GLY A C 1
ATOM 667 O O . GLY A 1 85 ? 10.039 2.240 7.346 1.00 98.06 85 GLY A O 1
ATOM 668 N N . ARG A 1 86 ? 8.416 0.845 8.026 1.00 98.00 86 ARG A N 1
ATOM 669 C CA . ARG A 1 86 ? 8.235 0.187 6.722 1.00 98.00 86 ARG A CA 1
ATOM 670 C C . ARG A 1 86 ? 7.780 1.150 5.630 1.00 98.00 86 ARG A C 1
ATOM 672 O O . ARG A 1 86 ? 8.243 1.038 4.497 1.00 98.00 86 ARG A O 1
ATOM 679 N N . LEU A 1 87 ? 6.891 2.090 5.947 1.00 98.31 87 LEU A N 1
ATOM 680 C CA . LEU A 1 87 ? 6.450 3.109 4.991 1.00 98.31 87 LEU A CA 1
ATOM 681 C C . LEU A 1 87 ? 7.576 4.087 4.648 1.00 98.31 87 LEU A C 1
ATOM 683 O O . LEU A 1 87 ? 7.734 4.432 3.478 1.00 98.31 87 LEU A O 1
ATOM 687 N N . ARG A 1 88 ? 8.416 4.464 5.623 1.00 98.56 88 ARG A N 1
ATOM 688 C CA . ARG A 1 88 ? 9.619 5.268 5.357 1.00 98.56 88 ARG A CA 1
ATOM 689 C C . ARG A 1 88 ? 10.592 4.561 4.422 1.00 98.56 88 ARG A C 1
ATOM 691 O O . ARG A 1 88 ? 11.116 5.214 3.525 1.00 98.56 88 ARG A O 1
ATOM 698 N N . ASP A 1 89 ? 10.791 3.255 4.580 1.00 98.69 89 ASP A N 1
ATOM 699 C CA . ASP A 1 89 ? 11.635 2.489 3.662 1.00 98.69 89 ASP A CA 1
ATOM 700 C C . ASP A 1 89 ? 11.068 2.471 2.232 1.00 98.69 89 ASP A C 1
ATOM 702 O O . ASP A 1 89 ? 11.810 2.648 1.262 1.00 98.69 89 ASP A O 1
ATOM 706 N N . ILE A 1 90 ? 9.748 2.277 2.089 1.00 98.69 90 ILE A N 1
ATOM 707 C CA . ILE A 1 90 ? 9.071 2.339 0.785 1.00 98.69 90 ILE A CA 1
ATOM 708 C C . ILE A 1 90 ? 9.287 3.719 0.163 1.00 98.69 90 ILE A C 1
ATOM 710 O O . ILE A 1 90 ? 9.753 3.798 -0.972 1.00 98.69 90 ILE A O 1
ATOM 714 N N . ARG A 1 91 ? 9.009 4.799 0.904 1.00 98.62 91 ARG A N 1
ATOM 715 C CA . ARG A 1 91 ? 9.193 6.170 0.416 1.00 98.62 91 ARG A CA 1
ATOM 716 C C . ARG A 1 91 ? 10.641 6.446 0.019 1.00 98.62 91 ARG A C 1
ATOM 718 O O . ARG A 1 91 ? 10.873 6.912 -1.088 1.00 98.62 91 ARG A O 1
ATOM 725 N N . GLY A 1 92 ? 11.611 6.070 0.851 1.00 98.75 92 GLY A N 1
ATOM 726 C CA . GLY A 1 92 ? 13.031 6.242 0.537 1.00 98.75 92 GLY A CA 1
ATOM 727 C C . GLY A 1 92 ? 13.445 5.531 -0.757 1.00 98.75 92 GLY A C 1
ATOM 728 O O . GLY A 1 92 ? 14.194 6.086 -1.561 1.00 98.75 92 GLY A O 1
ATOM 729 N N . ALA A 1 93 ? 12.912 4.333 -1.014 1.00 98.75 93 ALA A N 1
ATOM 730 C CA . ALA A 1 93 ? 13.144 3.630 -2.272 1.00 98.75 93 ALA A CA 1
ATOM 731 C C . ALA A 1 93 ? 12.478 4.321 -3.478 1.00 98.75 93 ALA A C 1
ATOM 733 O O . ALA A 1 93 ? 13.075 4.362 -4.555 1.00 98.75 93 ALA A O 1
ATOM 734 N N . ILE A 1 94 ? 11.269 4.870 -3.310 1.00 98.62 94 ILE A N 1
ATOM 735 C CA . ILE A 1 94 ? 10.556 5.635 -4.348 1.00 98.62 94 ILE A CA 1
ATOM 736 C C . ILE A 1 94 ? 11.312 6.922 -4.688 1.00 98.62 94 ILE A C 1
ATOM 738 O O . ILE A 1 94 ? 11.547 7.190 -5.868 1.00 98.62 94 ILE A O 1
ATOM 742 N N . ASP A 1 95 ? 11.751 7.671 -3.678 1.00 98.56 95 ASP A N 1
ATOM 743 C CA . ASP A 1 95 ? 12.510 8.916 -3.836 1.00 98.56 95 ASP A CA 1
ATOM 744 C C . ASP A 1 95 ? 13.841 8.660 -4.559 1.00 98.56 95 ASP A C 1
ATOM 746 O O . ASP A 1 95 ? 14.223 9.394 -5.473 1.00 98.56 95 ASP A O 1
ATOM 750 N N . ALA A 1 96 ? 14.502 7.543 -4.236 1.00 98.44 96 ALA 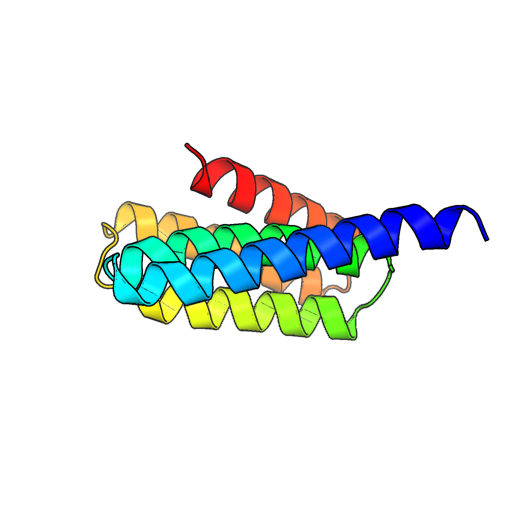A N 1
ATOM 751 C CA . ALA A 1 96 ? 15.691 7.059 -4.936 1.00 98.44 96 ALA A CA 1
ATOM 752 C C . ALA A 1 96 ? 15.397 6.461 -6.330 1.00 98.44 96 ALA A C 1
ATOM 754 O O . ALA A 1 96 ? 16.314 5.984 -7.002 1.00 98.44 96 ALA A O 1
ATOM 755 N N . ARG A 1 97 ? 14.129 6.442 -6.769 1.00 98.38 97 ARG A N 1
ATOM 756 C CA . ARG A 1 97 ? 13.635 5.823 -8.017 1.00 98.38 97 ARG A CA 1
ATOM 757 C C . ARG A 1 97 ? 14.000 4.341 -8.155 1.00 98.38 97 ARG A C 1
ATOM 759 O O . ARG A 1 97 ? 14.043 3.792 -9.258 1.00 98.38 97 ARG A O 1
ATOM 766 N N . ASN A 1 98 ? 14.234 3.667 -7.034 1.00 98.56 98 ASN A N 1
ATOM 767 C CA . ASN A 1 98 ? 14.571 2.255 -6.981 1.00 98.56 98 ASN A CA 1
ATOM 768 C C . ASN A 1 98 ? 13.291 1.413 -6.896 1.00 98.56 98 ASN A C 1
ATOM 770 O O . ASN A 1 98 ? 12.893 0.941 -5.830 1.00 98.56 98 ASN A O 1
ATOM 774 N N . LEU A 1 99 ? 12.647 1.210 -8.050 1.00 98.56 99 LEU A N 1
ATOM 775 C CA . LEU A 1 99 ? 11.370 0.489 -8.145 1.00 98.56 99 LEU A CA 1
ATOM 776 C C . LEU A 1 99 ? 11.453 -0.951 -7.625 1.00 98.56 99 LEU A C 1
ATOM 778 O O . LEU A 1 99 ? 10.495 -1.455 -7.041 1.00 98.56 99 LEU A O 1
ATOM 782 N N . ARG A 1 100 ? 12.605 -1.611 -7.801 1.00 98.50 100 ARG A N 1
ATOM 783 C CA . ARG A 1 100 ? 12.828 -2.964 -7.281 1.00 98.50 100 ARG A CA 1
ATOM 784 C C . ARG A 1 100 ? 12.831 -2.966 -5.755 1.00 98.50 100 ARG A C 1
ATOM 786 O O . ARG A 1 100 ? 12.102 -3.750 -5.158 1.00 98.50 100 ARG A O 1
ATOM 793 N N . ALA A 1 101 ? 13.594 -2.066 -5.134 1.00 98.56 101 ALA A N 1
ATOM 794 C CA . ALA A 1 101 ? 13.600 -1.946 -3.681 1.00 98.56 101 ALA A CA 1
ATOM 795 C C . ALA A 1 101 ? 12.208 -1.574 -3.151 1.00 98.56 101 ALA A C 1
ATOM 797 O O . ALA A 1 101 ? 11.742 -2.199 -2.202 1.00 98.56 101 ALA A O 1
ATOM 798 N N . ALA A 1 102 ? 11.504 -0.637 -3.797 1.00 98.75 102 ALA A N 1
ATOM 799 C CA . ALA A 1 102 ? 10.142 -0.265 -3.412 1.00 98.75 102 ALA A CA 1
ATOM 800 C C . ALA A 1 102 ? 9.193 -1.481 -3.431 1.00 98.75 102 ALA A C 1
ATOM 802 O O . ALA A 1 102 ? 8.455 -1.705 -2.470 1.00 98.75 102 ALA A O 1
ATOM 803 N N . ALA A 1 103 ? 9.268 -2.320 -4.472 1.00 98.75 103 ALA A N 1
ATOM 804 C C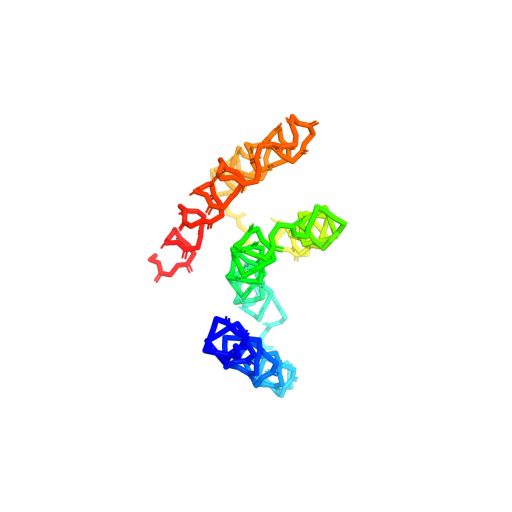A . ALA A 1 103 ? 8.501 -3.562 -4.557 1.00 98.75 103 ALA A CA 1
ATOM 805 C C . ALA A 1 103 ? 8.874 -4.574 -3.458 1.00 98.75 103 ALA A C 1
ATOM 807 O O . ALA A 1 103 ? 7.985 -5.224 -2.902 1.00 98.75 103 ALA A O 1
ATOM 808 N N . ASP A 1 104 ? 10.159 -4.693 -3.116 1.00 98.81 104 ASP A N 1
ATOM 809 C CA . ASP A 1 104 ? 10.638 -5.590 -2.059 1.00 98.81 104 ASP A CA 1
ATOM 810 C C . ASP A 1 104 ? 10.175 -5.127 -0.665 1.00 98.81 104 ASP A C 1
ATOM 812 O O . ASP A 1 104 ? 9.715 -5.942 0.142 1.00 98.81 104 ASP A O 1
ATOM 816 N N . HIS A 1 105 ? 10.237 -3.821 -0.375 1.00 98.75 105 HIS A N 1
ATOM 817 C CA . HIS A 1 105 ? 9.705 -3.254 0.870 1.00 98.75 105 HIS A CA 1
ATOM 818 C C . HIS A 1 105 ? 8.182 -3.427 0.952 1.00 98.75 105 HIS A C 1
ATOM 820 O O . HIS A 1 105 ? 7.674 -3.868 1.987 1.00 98.75 105 HIS A O 1
ATOM 826 N N . ALA A 1 106 ? 7.458 -3.192 -0.148 1.00 98.56 106 ALA A N 1
ATOM 827 C CA . ALA A 1 106 ? 6.019 -3.435 -0.218 1.00 98.56 106 ALA A CA 1
ATOM 828 C C . ALA A 1 106 ? 5.670 -4.915 0.007 1.00 98.56 106 ALA A C 1
ATOM 830 O O . ALA A 1 106 ? 4.735 -5.219 0.744 1.00 98.56 106 ALA A O 1
ATOM 831 N N . ALA A 1 107 ? 6.438 -5.854 -0.555 1.00 98.44 107 ALA A N 1
ATOM 832 C CA . ALA A 1 107 ? 6.232 -7.284 -0.326 1.00 98.44 107 ALA A CA 1
ATOM 833 C C . ALA A 1 107 ? 6.407 -7.667 1.154 1.00 98.44 107 ALA A C 1
ATOM 835 O O . ALA A 1 107 ? 5.591 -8.420 1.691 1.00 98.44 107 ALA A O 1
ATOM 836 N N . ARG A 1 108 ? 7.428 -7.117 1.830 1.00 98.25 108 ARG A N 1
ATOM 837 C CA . ARG A 1 108 ? 7.647 -7.325 3.272 1.00 98.25 108 ARG A CA 1
ATOM 838 C C . ARG A 1 108 ? 6.507 -6.760 4.116 1.00 98.25 108 ARG A C 1
ATOM 840 O O . ARG A 1 108 ? 6.040 -7.444 5.025 1.00 98.25 108 ARG A O 1
ATOM 847 N N . LEU A 1 109 ? 6.038 -5.548 3.812 1.00 97.69 109 LEU A N 1
ATOM 848 C CA . LEU A 1 109 ? 4.884 -4.958 4.494 1.00 97.69 109 LEU A CA 1
ATOM 849 C C . LEU A 1 109 ? 3.616 -5.797 4.262 1.00 97.69 109 LEU A C 1
ATOM 851 O O . LEU A 1 109 ? 2.920 -6.134 5.213 1.00 97.69 109 LEU A O 1
ATOM 855 N N . GLY A 1 110 ? 3.354 -6.223 3.025 1.00 96.88 110 GLY A N 1
ATOM 856 C CA . GLY A 1 110 ? 2.200 -7.062 2.706 1.00 96.88 110 GLY A CA 1
ATOM 857 C C . GLY A 1 110 ? 2.226 -8.435 3.393 1.00 96.88 110 GLY A C 1
ATOM 858 O O . GLY A 1 110 ? 1.183 -8.962 3.772 1.00 96.88 110 GLY A O 1
ATOM 859 N N . ALA A 1 111 ? 3.405 -9.027 3.599 1.00 96.06 111 ALA A N 1
ATOM 860 C CA . ALA A 1 111 ? 3.536 -10.244 4.400 1.00 96.06 111 ALA A CA 1
ATOM 861 C C . ALA A 1 111 ? 3.193 -9.993 5.878 1.00 96.06 111 ALA A C 1
ATOM 863 O O . ALA A 1 111 ? 2.454 -10.777 6.465 1.00 96.06 111 ALA A O 1
ATOM 864 N N . ARG A 1 112 ? 3.661 -8.873 6.444 1.00 94.19 112 ARG A N 1
ATOM 865 C CA . ARG A 1 112 ? 3.393 -8.481 7.835 1.00 94.19 112 ARG A CA 1
ATOM 866 C C . ARG A 1 112 ? 1.915 -8.199 8.112 1.00 94.19 112 ARG A C 1
ATOM 868 O O . ARG A 1 112 ? 1.465 -8.486 9.208 1.00 94.19 112 ARG A O 1
ATOM 875 N N . LEU A 1 113 ? 1.181 -7.655 7.142 1.00 91.31 113 LEU A N 1
ATOM 876 C CA . LEU A 1 113 ? -0.248 -7.335 7.282 1.00 91.31 113 LEU A CA 1
ATOM 877 C C . LEU A 1 113 ? -1.172 -8.566 7.206 1.00 91.31 113 LEU A C 1
ATOM 879 O O . LEU A 1 113 ? -2.358 -8.449 7.497 1.00 91.31 113 LEU A O 1
ATOM 883 N N . ARG A 1 114 ? -0.662 -9.729 6.772 1.00 84.88 114 ARG A N 1
ATOM 884 C CA . ARG A 1 114 ? -1.429 -10.988 6.692 1.00 84.88 114 ARG A CA 1
ATOM 885 C C . ARG A 1 114 ? -1.260 -11.901 7.907 1.00 84.88 114 ARG A C 1
ATOM 887 O O . ARG A 1 114 ? -2.042 -12.840 8.029 1.00 84.88 114 ARG A O 1
ATOM 894 N N . GLY A 1 115 ? -0.233 -11.670 8.723 1.00 60.97 115 GLY A N 1
ATOM 895 C CA . GLY A 1 115 ? 0.072 -12.433 9.936 1.00 60.97 115 GLY A CA 1
ATOM 896 C C . GLY A 1 115 ? -0.170 -11.599 11.178 1.00 60.97 115 GLY A C 1
ATOM 897 O O . GLY A 1 115 ? -0.652 -12.191 12.160 1.00 60.97 115 GLY A O 1
#

Foldseek 3Di:
DVVVVVLVVLVVVLV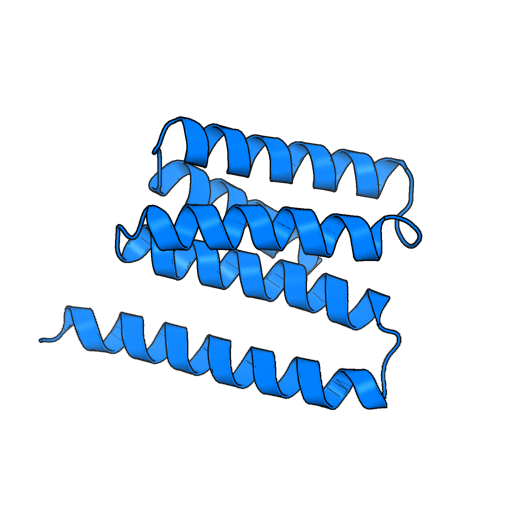VQVVVLVVCVVPDDPLVSLLVVLLSLLSQLLSCLVVLNLVSNVVSLVVNVVSLVVNVVVDDPVVNVVSVVLSVQLVVCSVVSNSVSNNVSSVVSSVVSVD

Secondary structure (DSSP, 8-state):
-TTHHHHHHHHHHHHHHHHHHHHHTTTS-HHHHHHHHHHHHHHHHHHHHHTT-HHHHHHHHHHHHHHHHHHGGGS-HHHHHHHHHHHHHHHHHHHTT-HHHHHHHHHHHHHHTT-

pLDDT: mean 94.1, std 8.37, range [57.69, 98.81]

Sequence (115 aa):
VERRRPARLAQAALDVWQSVLDLQLRYRPPAQVDVARLHLWTQQLRVLAAAHDLGGVTGAGATLEWIRDRVTGTLTVAEQQDLDGRLRDIRGAIDARNLRAAADHAARLGARLRG

Mean predicted aligned error: 3.37 Å

Nearest PDB structures (foldseek):
  4p3f-assembly1_A  TM=7.353E-01  e=1.250E+00  Homo sapiens
  7obr-assembly1_u  TM=7.359E-01  e=4.731E+00  Canis lupus familiaris
  5cwn-assembly1_A  TM=5.329E-01  e=3.090E+00  synthetic construct
  6ch2-assembly1_D  TM=3.951E-01  e=3.437E+00  Salmonella enterica subsp. enterica serovar Typhimurium str. LT2
  6ch2-assembly3_F  TM=3.450E-01  e=5.263E+00  Salmonella enterica subsp. enterica serovar Typhimurium str. LT2

Radius of gyration: 14.18 Å; Cα contacts (8 Å, |Δi|>4): 110; chains: 1; bounding box: 37×21×46 Å

Solvent-accessible surface area (backbone atoms only — not comparable to full-atom values): 6135 Å² total; per-residue (Å²): 117,70,79,58,53,61,55,52,52,54,49,54,53,51,55,52,50,50,53,52,48,62,61,41,55,82,79,46,62,62,52,65,49,39,56,54,46,45,35,51,39,26,52,51,27,35,55,26,30,76,67,69,34,62,70,55,28,51,52,34,52,54,50,46,55,58,42,48,66,68,37,52,92,76,47,56,73,68,56,45,52,53,52,52,52,51,50,48,52,26,47,53,21,50,76,68,68,34,43,67,56,23,28,52,42,24,50,54,50,36,55,60,71,74,109